Protein AF-A0A7J7JRQ4-F1 (afdb_monomer)

Mean predicted aligned error: 19.07 Å

InterPro domains:
  IPR001873 Epithelial sodium channel [PF00858] (67-139)
  IPR001873 Epithelial sodium channel [PTHR11690] (63-139)

Radius of gyration: 33.65 Å; Cα contacts (8 Å, |Δi|>4): 18; chains: 1; bounding box: 102×46×71 Å

Solvent-accessible surface area (backbone atoms only — not comparable to full-atom values): 9822 Å² total; per-residue (Å²): 142,81,88,80,86,79,89,78,86,87,87,76,92,76,86,74,84,78,80,79,81,81,88,79,84,88,78,90,73,90,82,78,93,72,82,79,73,72,89,67,83,78,90,80,82,94,75,90,64,71,65,65,53,48,53,54,48,50,54,51,52,51,57,50,46,42,64,69,46,86,56,84,62,46,49,63,51,74,80,47,58,76,70,58,28,52,54,52,50,52,51,52,51,51,49,51,53,51,52,52,51,52,50,50,52,51,52,53,56,58,73,62,69,77,80,85,85,84,90,79,91,78,89,65,99,71,77,86,83,74,90,83,85,83,80,78,85,76,128

Organism: Bugula neritina (NCBI:txid10212)

Foldseek 3Di:
DDDDDDDDDDDDDDDDPPDDDDDDDDDDDDDDDDDPPPPPPDDDDDDPPPPVVVVVVVVVVVVVCLCPDPPPLSVVLPPDDPVSNVVS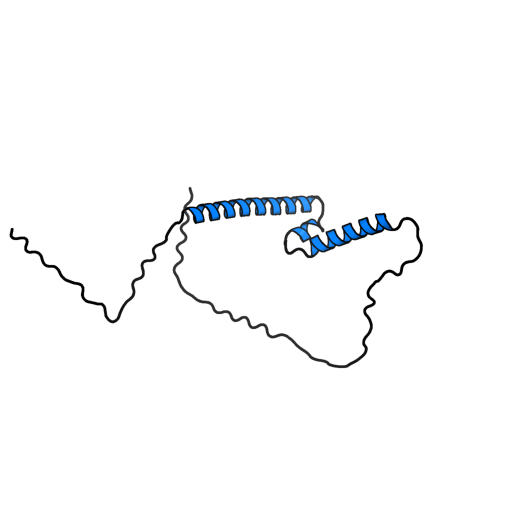VVVVVVVVVVVVVVVVVVVVVVVVVDDDDDDDDDDDPDDDDDDDDDDDPPD

Structure (mmCIF, N/CA/C/O backbone):
data_AF-A0A7J7JRQ4-F1
#
_entry.id   AF-A0A7J7JRQ4-F1
#
loop_
_atom_site.group_PDB
_atom_site.id
_atom_site.type_symbol
_atom_site.label_atom_id
_atom_site.label_alt_id
_atom_site.label_comp_id
_atom_site.label_asym_id
_atom_site.label_entity_id
_atom_site.label_seq_id
_atom_site.pdbx_PDB_ins_code
_atom_site.Cartn_x
_atom_site.Cartn_y
_atom_site.Cartn_z
_atom_site.occupancy
_atom_site.B_iso_or_equiv
_atom_site.auth_seq_id
_atom_site.auth_comp_id
_atom_site.auth_asym_id
_atom_site.auth_atom_id
_atom_site.pdbx_PDB_model_num
ATOM 1 N N . MET A 1 1 ? -15.918 -12.088 -5.549 1.00 43.91 1 MET A N 1
ATOM 2 C CA . MET A 1 1 ? -16.430 -12.548 -4.243 1.00 43.91 1 MET A CA 1
ATOM 3 C C . MET A 1 1 ? -15.728 -13.860 -3.909 1.00 43.91 1 MET A C 1
ATOM 5 O O . MET A 1 1 ? -16.201 -14.915 -4.302 1.00 43.91 1 MET A O 1
ATOM 9 N N . ILE A 1 2 ? -14.544 -13.793 -3.299 1.00 40.16 2 ILE A N 1
ATOM 10 C CA . ILE A 1 2 ? -13.841 -14.973 -2.779 1.00 40.16 2 ILE A CA 1
ATOM 11 C C . ILE A 1 2 ? -13.325 -14.569 -1.402 1.00 40.16 2 ILE A C 1
ATOM 13 O O . ILE A 1 2 ? -12.360 -13.822 -1.284 1.00 40.16 2 ILE A O 1
ATOM 17 N N . ASN A 1 3 ? -14.057 -14.995 -0.376 1.00 40.34 3 ASN A N 1
ATOM 18 C CA . ASN A 1 3 ? -13.631 -14.934 1.012 1.00 40.34 3 ASN A CA 1
ATOM 19 C C . ASN A 1 3 ? -12.649 -16.083 1.249 1.00 40.34 3 ASN A C 1
ATOM 21 O O . ASN A 1 3 ? -13.033 -17.244 1.120 1.00 40.34 3 ASN A O 1
ATOM 25 N N . LEU A 1 4 ? -11.416 -15.768 1.636 1.00 46.31 4 LEU A N 1
ATOM 26 C CA . LEU A 1 4 ? -10.541 -16.704 2.333 1.00 46.31 4 LEU A CA 1
ATOM 27 C C . LEU A 1 4 ? -10.160 -16.070 3.668 1.00 46.31 4 LEU A C 1
ATOM 29 O O . LEU A 1 4 ? -9.197 -15.321 3.783 1.00 46.31 4 LEU A O 1
ATOM 33 N N . VAL A 1 5 ? -10.975 -16.370 4.677 1.00 47.91 5 VAL A N 1
ATOM 34 C CA . VAL A 1 5 ? -10.620 -16.203 6.085 1.00 47.91 5 VAL A CA 1
ATOM 35 C C . VAL A 1 5 ? -9.625 -17.313 6.414 1.00 47.91 5 VAL A C 1
ATOM 37 O O . VAL A 1 5 ? -10.007 -18.473 6.553 1.00 47.91 5 VAL A O 1
ATOM 40 N N . ALA A 1 6 ? -8.343 -16.971 6.507 1.00 44.62 6 ALA A N 1
ATOM 41 C CA . ALA A 1 6 ? -7.352 -17.836 7.130 1.00 44.62 6 ALA A CA 1
ATOM 42 C C . ALA A 1 6 ? -7.408 -17.611 8.649 1.00 44.62 6 ALA A C 1
ATOM 44 O O . ALA A 1 6 ? -7.043 -16.548 9.146 1.00 44.62 6 ALA A O 1
ATOM 45 N N . GLN A 1 7 ? -7.898 -18.608 9.390 1.00 50.19 7 GLN A N 1
ATOM 46 C CA . GLN A 1 7 ? -7.704 -18.688 10.838 1.00 50.19 7 GLN A CA 1
ATOM 47 C C . GLN A 1 7 ? -6.216 -18.911 11.130 1.00 50.19 7 GLN A C 1
ATOM 49 O O . GLN A 1 7 ? -5.666 -19.931 10.724 1.00 50.19 7 GLN A O 1
ATOM 54 N N . GLN A 1 8 ? -5.594 -18.022 11.904 1.00 45.06 8 GLN A N 1
ATOM 55 C CA . GLN A 1 8 ? -4.314 -18.293 12.557 1.00 45.06 8 GLN A CA 1
ATOM 56 C C . GLN A 1 8 ? -4.457 -18.011 14.060 1.00 45.06 8 GLN A C 1
ATOM 58 O O . GLN A 1 8 ? -4.681 -16.875 14.472 1.00 45.06 8 GLN A O 1
ATOM 63 N N . SER A 1 9 ? -4.355 -19.067 14.872 1.00 45.97 9 SER A N 1
ATOM 64 C CA . SER A 1 9 ? -4.278 -18.995 16.338 1.00 45.97 9 SER A CA 1
ATOM 65 C C . SER A 1 9 ? -2.858 -18.641 16.821 1.00 45.97 9 SER A C 1
ATOM 67 O O . SER A 1 9 ? -1.898 -18.782 16.058 1.00 45.97 9 SER A O 1
ATOM 69 N N . PRO A 1 10 ? -2.713 -18.178 18.080 1.00 48.75 10 PRO A N 1
ATOM 70 C CA . PRO A 1 10 ? -1.571 -17.391 18.525 1.00 48.75 10 PRO A CA 1
ATOM 71 C C . PRO A 1 10 ? -0.441 -18.237 19.125 1.00 48.75 10 PRO A C 1
ATOM 73 O O . PRO A 1 10 ? -0.677 -19.271 19.743 1.00 48.75 10 PRO A O 1
ATOM 76 N N . GLY A 1 11 ? 0.778 -17.701 19.034 1.00 37.53 11 GLY A N 1
ATOM 77 C CA . GLY A 1 11 ? 1.880 -18.036 19.935 1.00 37.53 11 GLY A CA 1
ATOM 78 C C . GLY A 1 11 ? 2.967 -18.932 19.348 1.00 37.53 11 GLY A C 1
ATOM 79 O O . GLY A 1 11 ? 2.853 -20.149 19.373 1.00 37.53 11 GLY A O 1
ATOM 80 N N . LEU A 1 12 ? 4.081 -18.318 18.938 1.00 40.03 12 LEU A N 1
ATOM 81 C CA . LEU A 1 12 ? 5.385 -18.600 19.547 1.00 40.03 12 LEU A CA 1
ATOM 82 C C . LEU A 1 12 ? 6.365 -17.483 19.162 1.00 40.03 12 LEU A C 1
ATOM 84 O O . LEU A 1 12 ? 6.753 -17.353 18.001 1.00 40.03 12 LEU A O 1
ATOM 88 N N . ALA A 1 13 ? 6.752 -16.671 20.146 1.00 47.22 13 ALA A N 1
ATOM 89 C CA . ALA A 1 13 ? 7.878 -15.758 20.028 1.00 47.22 13 ALA A CA 1
ATOM 90 C C . ALA A 1 13 ? 9.129 -16.576 19.684 1.00 47.22 13 ALA A C 1
ATOM 92 O O . ALA A 1 13 ? 9.544 -17.438 20.459 1.00 47.22 13 ALA A O 1
ATOM 93 N N . ARG A 1 14 ? 9.712 -16.336 18.507 1.00 38.69 14 ARG A N 1
ATOM 94 C CA . ARG A 1 14 ? 11.017 -16.886 18.150 1.00 38.69 14 ARG A CA 1
ATOM 95 C C . ARG A 1 14 ? 12.028 -15.755 18.191 1.00 38.69 14 ARG A C 1
ATOM 97 O O . ARG A 1 14 ? 12.212 -15.023 17.225 1.00 38.69 14 ARG A O 1
ATOM 104 N N . ASN A 1 15 ? 12.661 -15.636 19.347 1.00 45.09 15 ASN A N 1
ATOM 105 C CA . ASN A 1 15 ? 13.870 -14.858 19.536 1.00 45.09 15 ASN A CA 1
ATOM 106 C C . ASN A 1 15 ? 14.971 -15.585 18.756 1.00 45.09 15 ASN A C 1
ATOM 108 O O . ASN A 1 15 ? 15.435 -16.642 19.177 1.00 45.09 15 ASN A O 1
ATOM 112 N N . THR A 1 16 ? 15.351 -15.068 17.594 1.00 41.53 16 THR A N 1
ATOM 113 C CA . THR A 1 16 ? 16.638 -15.402 16.985 1.00 41.53 16 THR A CA 1
ATOM 114 C C . THR A 1 16 ? 17.519 -14.177 17.110 1.00 41.53 16 THR A C 1
ATOM 116 O O . THR A 1 16 ? 17.556 -13.323 16.227 1.00 41.53 16 THR A O 1
ATOM 119 N N . GLU A 1 17 ? 18.217 -14.098 18.238 1.00 45.44 17 GLU A N 1
ATOM 120 C CA . GLU A 1 17 ? 19.506 -13.424 18.300 1.00 45.44 17 GLU A CA 1
ATOM 121 C C . GLU A 1 17 ? 20.426 -14.129 17.295 1.00 45.44 17 GLU A C 1
ATOM 123 O O . GLU A 1 17 ? 20.982 -15.189 17.569 1.00 45.44 17 GLU A O 1
ATOM 128 N N . SER A 1 18 ? 20.540 -13.578 16.087 1.00 37.25 18 SER A N 1
ATOM 129 C CA . SER A 1 18 ? 21.622 -13.936 15.175 1.00 37.25 18 SER A CA 1
ATOM 130 C C . SER A 1 18 ? 22.761 -12.967 15.429 1.00 37.25 18 SER A C 1
ATOM 132 O O . SER A 1 18 ? 22.888 -11.928 14.786 1.00 37.25 18 SER A O 1
ATOM 134 N N . SER A 1 19 ? 23.560 -13.326 16.428 1.00 38.81 19 SER A N 1
ATOM 135 C CA . SER A 1 19 ? 24.896 -12.797 16.647 1.00 38.81 19 SER A CA 1
ATOM 136 C C . SER A 1 19 ? 25.724 -12.980 15.371 1.00 38.81 19 SER A C 1
ATOM 138 O O . SER A 1 19 ? 25.992 -14.108 14.959 1.00 38.81 19 SER A O 1
ATOM 140 N N . CYS A 1 20 ? 26.128 -11.883 14.736 1.00 36.25 20 CYS A N 1
ATOM 141 C CA . CYS A 1 20 ? 27.246 -11.894 13.801 1.00 36.25 20 CYS A CA 1
ATOM 142 C C . CYS A 1 20 ? 28.400 -11.144 14.460 1.00 36.25 20 CYS A C 1
ATOM 144 O O . CYS A 1 20 ? 28.517 -9.925 14.356 1.00 36.25 20 CYS A O 1
ATOM 146 N N . ALA A 1 21 ? 29.235 -11.902 15.168 1.00 44.16 21 ALA A N 1
ATOM 147 C CA . ALA A 1 21 ? 30.598 -11.496 15.467 1.00 44.16 21 ALA A CA 1
ATOM 148 C C . ALA A 1 21 ? 31.408 -11.375 14.154 1.00 44.16 21 ALA A C 1
ATOM 150 O O . ALA A 1 21 ? 31.153 -12.129 13.209 1.00 44.16 21 ALA A O 1
ATOM 151 N N . PRO A 1 22 ? 32.380 -10.452 14.077 1.00 49.22 22 PRO A N 1
ATOM 152 C CA . PRO A 1 22 ? 33.257 -10.294 12.920 1.00 49.22 22 PRO A CA 1
ATOM 153 C C . PRO A 1 22 ? 34.391 -11.338 12.924 1.00 49.22 22 PRO A C 1
ATOM 155 O O . PRO A 1 22 ? 34.877 -11.694 13.999 1.00 49.22 22 PRO A O 1
ATOM 158 N N . PRO A 1 23 ? 34.904 -11.785 11.763 1.00 44.94 23 PRO A N 1
ATOM 159 C CA . PRO A 1 23 ? 36.227 -12.385 11.691 1.00 44.94 23 PRO A CA 1
ATOM 160 C C . PRO A 1 23 ? 37.286 -11.279 11.536 1.00 44.94 23 PRO A C 1
ATOM 162 O O . PRO A 1 23 ? 37.375 -10.636 10.492 1.00 44.94 23 PRO A O 1
ATOM 165 N N . PHE A 1 24 ? 38.085 -11.068 12.582 1.00 41.12 24 PHE A N 1
ATOM 166 C CA . PHE A 1 24 ? 39.396 -10.401 12.519 1.00 41.12 24 PHE A CA 1
ATOM 167 C C . PHE A 1 24 ? 40.444 -11.401 11.959 1.00 41.12 24 PHE A C 1
ATOM 169 O O . PHE A 1 24 ? 40.263 -12.612 12.112 1.00 41.12 24 PHE A O 1
ATOM 176 N N . PRO A 1 25 ? 41.542 -10.938 11.333 1.00 42.19 25 PRO A N 1
ATOM 177 C CA . PRO A 1 25 ? 42.718 -10.694 12.157 1.00 42.19 25 PRO A CA 1
ATOM 178 C C . PRO A 1 25 ? 43.395 -9.353 11.886 1.00 42.19 25 PRO A C 1
ATOM 180 O O . PRO A 1 25 ? 43.466 -8.843 10.771 1.00 42.19 25 PRO A O 1
ATOM 183 N N . GLU A 1 26 ? 43.908 -8.827 12.987 1.00 39.47 26 GLU A N 1
ATOM 184 C CA . GLU A 1 26 ? 44.741 -7.653 13.109 1.00 39.47 26 GLU A CA 1
ATOM 185 C C . GLU A 1 26 ? 46.150 -8.076 12.706 1.00 39.47 26 GLU A C 1
ATOM 187 O O . GLU A 1 26 ? 46.733 -8.984 13.300 1.00 39.47 26 GLU A O 1
ATOM 192 N N . SER A 1 27 ? 46.690 -7.443 11.675 1.00 32.06 27 SER A N 1
ATOM 193 C CA . SER A 1 27 ? 48.132 -7.358 11.492 1.00 32.06 27 SER A CA 1
ATOM 194 C C . SER A 1 27 ? 48.452 -5.895 11.234 1.00 32.06 27 SER A C 1
ATOM 196 O O . SER A 1 27 ? 48.354 -5.411 10.105 1.00 32.06 27 SER A O 1
ATOM 198 N N . GLU A 1 28 ? 48.767 -5.182 12.310 1.00 44.47 28 GLU A N 1
ATOM 199 C CA . GLU A 1 28 ? 49.437 -3.895 12.232 1.00 44.47 28 GLU A CA 1
ATOM 200 C C . GLU A 1 28 ? 50.853 -4.106 11.687 1.00 44.47 28 GLU A C 1
ATOM 202 O O . GLU A 1 28 ? 51.656 -4.848 12.251 1.00 44.47 28 GLU A O 1
ATOM 207 N N . SER A 1 29 ? 51.176 -3.411 10.602 1.00 34.00 29 SER A N 1
ATOM 208 C CA . SER A 1 29 ? 52.525 -2.900 10.384 1.00 34.00 29 SER A CA 1
ATOM 209 C C . SER A 1 29 ? 52.422 -1.653 9.516 1.00 34.00 29 SER A C 1
ATOM 211 O O . SER A 1 29 ? 51.949 -1.708 8.380 1.00 34.00 29 SER A O 1
ATOM 213 N N . GLU A 1 30 ? 52.822 -0.533 10.106 1.00 39.22 30 GLU A N 1
ATOM 214 C CA . GLU A 1 30 ? 52.985 0.789 9.511 1.00 39.22 30 GLU A CA 1
ATOM 215 C C . GLU A 1 30 ? 53.604 0.727 8.104 1.00 39.22 30 GLU A C 1
ATOM 217 O O . GLU A 1 30 ? 54.570 -0.002 7.910 1.00 39.22 30 GLU A O 1
ATOM 222 N N . HIS A 1 31 ? 53.120 1.532 7.148 1.00 29.34 31 HIS A N 1
ATOM 223 C CA . HIS A 1 31 ? 53.923 2.616 6.561 1.00 29.34 31 HIS A CA 1
ATOM 224 C C . HIS A 1 31 ? 53.172 3.398 5.467 1.00 29.34 31 HIS A C 1
ATOM 226 O O . HIS A 1 31 ? 52.508 2.843 4.595 1.00 29.34 31 HIS A O 1
ATOM 232 N N . SER A 1 32 ? 53.423 4.706 5.473 1.00 35.06 32 SER A N 1
ATOM 233 C CA . SER A 1 32 ? 53.235 5.686 4.396 1.00 35.06 32 SER A CA 1
ATOM 234 C C . SER A 1 32 ? 51.807 6.038 3.965 1.00 35.06 32 SER A C 1
ATOM 236 O O . SER A 1 32 ? 51.172 5.413 3.122 1.00 35.06 32 SER A O 1
ATOM 238 N N . VAL A 1 33 ? 51.380 7.185 4.492 1.00 51.19 33 VAL A N 1
ATOM 239 C CA . VAL A 1 33 ? 50.636 8.215 3.763 1.00 51.19 33 VAL A CA 1
ATOM 240 C C . VAL A 1 33 ? 51.053 8.215 2.288 1.00 51.19 33 VAL A C 1
ATOM 242 O O . VAL A 1 33 ? 52.194 8.548 1.974 1.00 51.19 33 VAL A O 1
ATOM 245 N N . ASN A 1 34 ? 50.135 7.885 1.381 1.00 39.38 34 ASN A N 1
ATOM 246 C CA . ASN A 1 34 ? 50.261 8.323 0.000 1.00 39.38 34 ASN A CA 1
ATOM 247 C C . ASN A 1 34 ? 48.911 8.834 -0.498 1.00 39.38 34 ASN A C 1
ATOM 249 O O . ASN A 1 34 ? 47.978 8.077 -0.765 1.00 39.38 34 ASN A O 1
ATOM 253 N N . SER A 1 35 ? 48.830 10.161 -0.491 1.00 45.38 35 SER A N 1
ATOM 254 C CA . SER A 1 35 ? 48.004 11.029 -1.314 1.00 45.38 35 SER A CA 1
ATOM 255 C C . SER A 1 35 ? 47.181 10.289 -2.367 1.00 45.38 35 SER A C 1
ATOM 257 O O . SER A 1 35 ? 47.668 9.954 -3.442 1.00 45.38 35 SER A O 1
ATOM 259 N N . ARG A 1 36 ? 45.887 10.094 -2.094 1.00 48.66 36 ARG A N 1
ATOM 260 C CA . ARG A 1 36 ? 44.932 10.007 -3.197 1.00 48.66 36 ARG A CA 1
ATOM 261 C C . ARG A 1 36 ? 44.862 11.404 -3.783 1.00 48.66 36 ARG A C 1
ATOM 263 O O . ARG A 1 36 ? 44.191 12.272 -3.231 1.00 48.66 36 ARG A O 1
ATOM 270 N N . GLU A 1 37 ? 45.629 11.607 -4.846 1.00 43.41 37 GLU A N 1
ATOM 271 C CA . GLU A 1 37 ? 45.416 12.671 -5.812 1.00 43.41 37 GLU A CA 1
ATOM 272 C C . GLU A 1 37 ? 43.914 12.773 -6.070 1.00 43.41 37 GLU A C 1
ATOM 274 O O . GLU A 1 37 ? 43.287 11.897 -6.668 1.00 43.41 37 GLU A O 1
ATOM 279 N N . ALA A 1 38 ? 43.317 13.840 -5.545 1.00 38.75 38 ALA A N 1
ATOM 280 C CA . ALA A 1 38 ? 42.081 14.338 -6.091 1.00 38.75 38 ALA A CA 1
ATOM 281 C C . ALA A 1 38 ? 42.366 14.564 -7.576 1.00 38.75 38 ALA A C 1
ATOM 283 O O . ALA A 1 38 ? 43.264 15.336 -7.917 1.00 38.75 38 ALA A O 1
ATOM 284 N N . ILE A 1 39 ? 41.648 13.853 -8.445 1.00 42.91 39 ILE A N 1
ATOM 285 C CA . ILE A 1 39 ? 41.661 14.099 -9.885 1.00 42.91 39 ILE A CA 1
ATOM 286 C C . ILE A 1 39 ? 41.003 15.469 -10.083 1.00 42.91 39 ILE A C 1
ATOM 288 O O . ILE A 1 39 ? 39.820 15.590 -10.383 1.00 42.91 39 ILE A O 1
ATOM 292 N N . HIS A 1 40 ? 41.768 16.522 -9.820 1.00 41.12 40 HIS A N 1
ATOM 293 C CA . HIS A 1 40 ? 41.537 17.843 -10.356 1.00 41.12 40 HIS A CA 1
ATOM 294 C C . HIS A 1 40 ? 42.195 17.841 -11.734 1.00 41.12 40 HIS A C 1
ATOM 296 O O . HIS A 1 40 ? 43.426 17.792 -11.806 1.00 41.12 40 HIS A O 1
ATOM 302 N N . PRO A 1 41 ? 41.430 17.872 -12.837 1.00 47.81 41 PRO A N 1
ATOM 303 C CA . PRO A 1 41 ? 42.033 18.141 -14.127 1.00 47.81 41 PRO A CA 1
ATOM 304 C C . PRO A 1 41 ? 42.574 19.576 -14.091 1.00 47.81 41 PRO A C 1
ATOM 306 O O . PRO A 1 41 ? 41.829 20.539 -13.901 1.00 47.81 41 PRO A O 1
ATOM 309 N N . SER A 1 42 ? 43.897 19.694 -14.195 1.00 37.22 42 SER A N 1
ATOM 310 C CA . SER A 1 42 ? 44.594 20.971 -14.353 1.00 37.22 42 SER A CA 1
ATOM 311 C C . SER A 1 42 ? 44.139 21.641 -15.659 1.00 37.22 42 SER A C 1
ATOM 313 O O . SER A 1 42 ? 43.973 20.938 -16.659 1.00 37.22 42 SER A O 1
ATOM 315 N N . PRO A 1 43 ? 43.915 22.969 -15.691 1.00 63.53 43 PRO A N 1
ATOM 316 C CA . PRO A 1 43 ? 43.359 23.633 -16.856 1.00 63.53 43 PRO A CA 1
ATOM 317 C C . PRO A 1 43 ? 44.480 23.989 -17.830 1.00 63.53 43 PRO A C 1
ATOM 319 O O . PRO A 1 43 ? 45.305 24.860 -17.547 1.00 63.53 43 PRO A O 1
ATOM 322 N N . ASN A 1 44 ? 44.492 23.387 -19.015 1.00 53.03 44 ASN A N 1
ATOM 323 C CA . ASN A 1 44 ? 45.217 23.976 -20.128 1.00 53.03 44 ASN A CA 1
ATOM 324 C C . ASN A 1 44 ? 44.524 23.801 -21.482 1.00 53.03 44 ASN A C 1
ATOM 326 O O . ASN A 1 44 ? 44.249 22.706 -21.953 1.00 53.03 44 ASN A O 1
ATOM 330 N N . MET A 1 45 ? 44.417 24.967 -22.120 1.00 43.84 45 MET A N 1
ATOM 331 C CA . MET A 1 45 ? 44.228 25.234 -23.541 1.00 43.84 45 MET A CA 1
ATOM 332 C C . MET A 1 45 ? 42.778 25.314 -24.036 1.00 43.84 45 MET A C 1
ATOM 334 O O . MET A 1 45 ? 42.063 24.336 -24.210 1.00 43.84 45 MET A O 1
ATOM 338 N N . ALA A 1 46 ? 42.376 26.568 -24.244 1.00 56.06 46 ALA A N 1
ATOM 339 C CA . ALA A 1 46 ? 41.078 27.012 -24.707 1.00 56.06 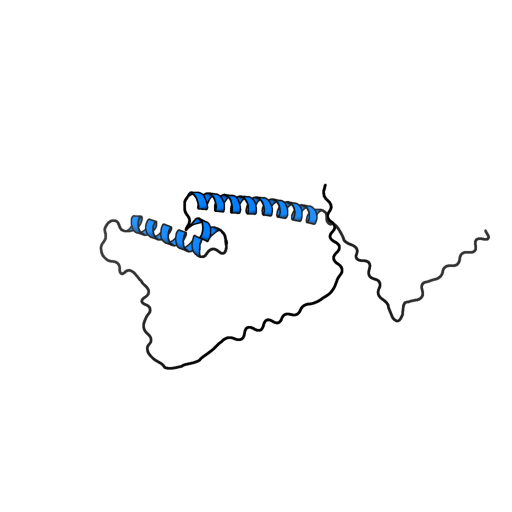46 ALA A CA 1
ATOM 340 C C . ALA A 1 46 ? 40.798 26.571 -26.151 1.00 56.06 46 ALA A C 1
ATOM 342 O O . ALA A 1 46 ? 41.561 26.894 -27.062 1.00 56.06 46 ALA A O 1
ATOM 343 N N . GLY A 1 47 ? 39.663 25.901 -26.341 1.00 49.16 47 GLY A N 1
ATOM 344 C CA . GLY A 1 47 ? 39.057 25.632 -27.643 1.00 49.16 47 GLY A CA 1
ATOM 345 C C . GLY A 1 47 ? 38.059 24.474 -27.573 1.00 49.16 47 GLY A C 1
ATOM 346 O O . GLY A 1 47 ? 38.481 23.328 -27.627 1.00 49.16 47 GLY A O 1
ATOM 347 N N . ASN A 1 48 ? 36.758 24.784 -27.475 1.00 52.78 48 ASN A N 1
ATOM 348 C CA . ASN A 1 48 ? 35.611 23.857 -27.583 1.00 52.78 48 ASN A CA 1
ATOM 349 C C . ASN A 1 48 ? 35.553 22.683 -26.576 1.00 52.78 48 ASN A C 1
ATOM 351 O O . ASN A 1 48 ? 35.349 21.546 -26.984 1.00 52.78 48 ASN A O 1
ATOM 355 N N . VAL A 1 49 ? 35.718 22.922 -25.269 1.00 55.88 49 VAL A N 1
ATOM 356 C CA . VAL A 1 49 ? 35.776 21.836 -24.251 1.00 55.88 49 VAL A CA 1
ATOM 357 C C . VAL A 1 49 ? 34.559 21.825 -23.307 1.00 55.88 49 VAL A C 1
ATOM 359 O O . VAL A 1 49 ? 34.439 20.976 -22.433 1.00 55.88 49 VAL A O 1
ATOM 362 N N . ASP A 1 50 ? 33.620 22.749 -23.457 1.00 59.56 50 ASP A N 1
ATOM 363 C CA . ASP A 1 50 ? 32.549 23.023 -22.494 1.00 59.56 50 ASP A CA 1
ATOM 364 C C . ASP A 1 50 ? 31.214 22.313 -22.786 1.00 59.56 50 ASP A C 1
ATOM 366 O O . ASP A 1 50 ? 30.496 21.972 -21.843 1.00 59.56 50 ASP A O 1
ATOM 370 N N . GLU A 1 51 ? 30.895 22.003 -24.044 1.00 61.41 51 GLU A N 1
ATOM 371 C CA . GLU A 1 51 ? 29.680 21.238 -24.384 1.00 61.41 51 GLU A CA 1
ATOM 372 C C . GLU A 1 51 ? 29.906 19.718 -24.371 1.00 61.41 51 GLU A C 1
ATOM 374 O O . GLU A 1 51 ? 29.100 18.984 -23.797 1.00 61.41 51 GLU A O 1
ATOM 379 N N . GLU A 1 52 ? 31.027 19.235 -24.914 1.00 63.62 52 GLU A N 1
ATOM 380 C CA . GLU A 1 52 ? 31.329 17.795 -24.982 1.00 63.62 52 GLU A CA 1
ATOM 381 C C . GLU A 1 52 ? 31.592 17.197 -23.582 1.00 63.62 52 GLU A C 1
ATOM 383 O O . GLU A 1 52 ? 31.075 16.135 -23.239 1.00 63.62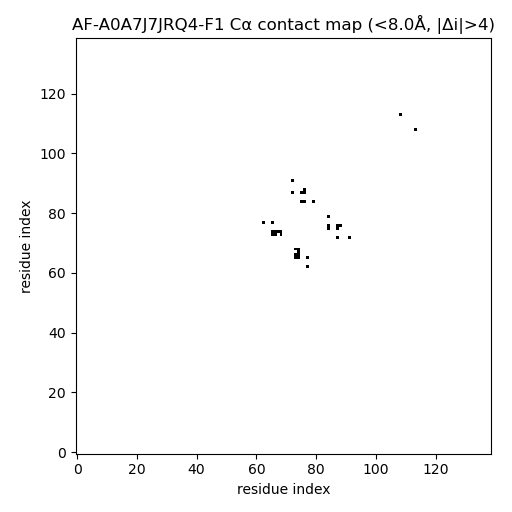 52 GLU A O 1
ATOM 388 N N . SER A 1 53 ? 32.264 17.959 -22.710 1.00 74.00 53 SER A N 1
ATOM 389 C CA . SER A 1 53 ? 32.524 17.622 -21.297 1.00 74.00 53 SER A CA 1
ATOM 390 C C . SER A 1 53 ? 31.257 17.521 -20.440 1.00 74.00 53 SER A C 1
ATOM 392 O O . SER A 1 53 ? 31.177 16.707 -19.515 1.00 74.00 53 SER A O 1
ATOM 394 N N . ASN A 1 54 ? 30.243 18.343 -20.727 1.00 80.81 54 ASN A N 1
ATOM 395 C CA . ASN A 1 54 ? 28.986 18.305 -19.984 1.00 80.81 54 ASN A CA 1
ATOM 396 C C . ASN A 1 54 ? 28.119 17.114 -20.398 1.00 80.81 54 ASN A C 1
ATOM 398 O O . ASN A 1 54 ? 27.518 16.491 -19.527 1.00 80.81 54 ASN A O 1
ATOM 402 N N . ALA A 1 55 ? 28.089 16.761 -21.685 1.00 83.12 55 ALA A N 1
ATOM 403 C CA . ALA A 1 55 ? 27.372 15.580 -22.161 1.00 83.12 55 ALA A CA 1
ATOM 404 C C . ALA A 1 55 ? 27.961 14.283 -21.576 1.00 83.12 55 ALA A C 1
ATOM 406 O O . ALA A 1 55 ? 27.216 13.463 -21.041 1.00 83.12 55 ALA A O 1
ATOM 407 N N . GLU A 1 56 ? 29.292 14.149 -21.577 1.00 86.62 56 GLU A N 1
ATOM 408 C CA . GLU A 1 56 ? 29.985 13.004 -20.970 1.00 86.62 56 GLU A CA 1
ATOM 409 C C . GLU A 1 56 ? 29.710 12.912 -19.460 1.00 86.62 56 GLU A C 1
ATOM 411 O O . GLU A 1 56 ? 29.391 11.845 -18.932 1.00 86.62 56 GLU A O 1
ATOM 416 N N . LYS A 1 57 ? 29.756 14.043 -18.743 1.00 84.31 57 LYS A N 1
ATOM 417 C CA . LYS A 1 57 ? 29.405 14.084 -17.317 1.00 84.31 57 LYS A CA 1
ATOM 418 C C . LYS A 1 57 ? 27.962 13.678 -17.052 1.00 84.31 57 LYS A C 1
ATOM 420 O O . LYS A 1 57 ? 27.724 12.950 -16.091 1.00 84.31 57 LYS A O 1
ATOM 425 N N . ILE A 1 58 ? 27.009 14.159 -17.851 1.00 87.38 58 ILE A N 1
ATOM 426 C CA . ILE A 1 58 ? 25.590 13.817 -17.697 1.00 87.38 58 ILE A CA 1
ATOM 427 C C . ILE A 1 58 ? 25.406 12.306 -17.860 1.00 87.38 58 ILE A C 1
ATOM 429 O O . ILE A 1 58 ? 24.815 11.677 -16.985 1.00 87.38 58 ILE A O 1
ATOM 433 N N . GLU A 1 59 ? 25.998 11.707 -18.894 1.00 86.50 59 GLU A N 1
ATOM 434 C CA . GLU A 1 59 ? 25.917 10.261 -19.126 1.00 86.50 59 GLU A CA 1
ATOM 435 C C . GLU A 1 59 ? 26.552 9.454 -17.976 1.00 86.50 59 GLU A C 1
ATOM 437 O O . GLU A 1 59 ? 25.980 8.465 -17.505 1.00 86.50 59 GLU A O 1
ATOM 442 N N . LEU A 1 60 ? 27.689 9.916 -17.440 1.00 87.12 60 LEU A N 1
ATOM 443 C CA . LEU A 1 60 ? 28.337 9.311 -16.272 1.00 87.12 60 LEU A CA 1
ATOM 444 C C . LEU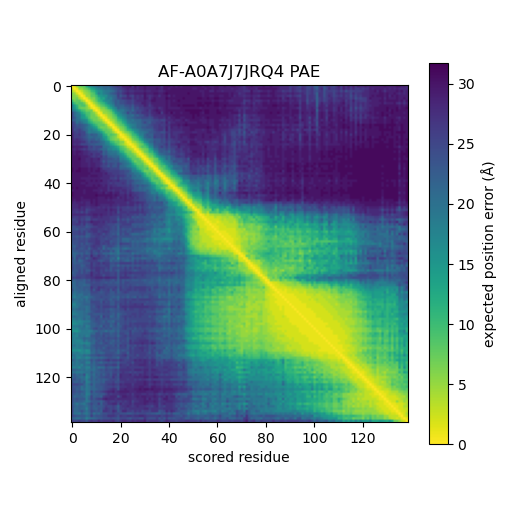 A 1 60 ? 27.467 9.390 -15.009 1.00 87.12 60 LEU A C 1
ATOM 446 O O . LEU A 1 60 ? 27.346 8.399 -14.282 1.00 87.12 60 LEU A O 1
ATOM 450 N N . TYR A 1 61 ? 26.846 10.542 -14.735 1.00 85.62 61 TYR A N 1
ATOM 451 C CA . TYR A 1 61 ? 25.961 10.710 -13.581 1.00 85.62 61 TYR A CA 1
ATOM 452 C C . TYR A 1 61 ? 24.690 9.866 -13.703 1.00 85.62 61 TYR A C 1
ATOM 454 O O . TYR A 1 61 ? 24.277 9.252 -12.718 1.00 85.62 61 TYR A O 1
ATOM 462 N N . GLU A 1 62 ? 24.096 9.778 -14.892 1.00 82.50 62 GLU A N 1
ATOM 463 C CA . GLU A 1 62 ? 22.924 8.938 -15.148 1.00 82.50 62 GLU A CA 1
ATOM 464 C C . GLU A 1 62 ? 23.241 7.453 -14.937 1.00 82.50 62 GLU A C 1
ATOM 466 O O . GLU A 1 62 ? 22.538 6.758 -14.196 1.00 82.50 62 GLU A O 1
ATOM 471 N N . ALA A 1 63 ? 24.345 6.969 -15.514 1.00 79.81 63 ALA A N 1
ATOM 472 C CA . ALA A 1 63 ? 24.785 5.589 -15.349 1.00 79.81 63 ALA A CA 1
ATOM 473 C C . ALA A 1 63 ? 25.122 5.257 -13.886 1.00 79.81 63 ALA A C 1
ATOM 475 O O . ALA A 1 63 ? 24.789 4.167 -13.408 1.00 79.81 63 ALA A O 1
ATOM 476 N N . TYR A 1 64 ? 25.745 6.191 -13.161 1.00 82.62 64 TYR A N 1
ATOM 477 C CA . TYR A 1 64 ? 26.028 6.056 -11.733 1.00 82.62 64 TYR A CA 1
ATOM 478 C C . TYR A 1 64 ? 24.738 5.992 -10.907 1.00 82.62 64 TYR A C 1
ATOM 480 O O . TYR A 1 64 ? 24.605 5.145 -10.021 1.00 82.62 64 TYR A O 1
ATOM 488 N N . TRP A 1 65 ? 23.758 6.844 -11.200 1.00 80.56 65 TRP A N 1
ATOM 489 C CA . TRP A 1 65 ? 22.511 6.905 -10.441 1.00 80.56 65 TRP A CA 1
ATOM 490 C C . TRP A 1 65 ? 21.651 5.652 -10.633 1.00 80.56 65 TRP A C 1
ATOM 492 O O . TRP A 1 65 ? 21.141 5.091 -9.664 1.00 80.56 65 TRP A O 1
ATOM 502 N N . ILE A 1 66 ? 21.555 5.144 -11.865 1.00 79.75 66 ILE A N 1
ATOM 503 C CA . ILE A 1 66 ? 20.805 3.917 -12.179 1.00 79.75 66 ILE A CA 1
ATOM 504 C C . ILE A 1 66 ? 21.410 2.684 -11.484 1.00 79.75 66 ILE A C 1
ATOM 506 O O . ILE A 1 66 ? 20.682 1.752 -11.136 1.00 79.75 66 ILE A O 1
ATOM 510 N N . GLN A 1 67 ? 22.726 2.676 -11.257 1.00 76.38 67 GLN A N 1
ATOM 511 C CA . GLN A 1 67 ? 23.418 1.578 -10.577 1.00 76.38 67 GLN A CA 1
ATOM 512 C C . GLN A 1 67 ? 23.333 1.657 -9.049 1.00 76.38 67 GLN A C 1
ATOM 514 O O . GLN A 1 67 ? 23.286 0.613 -8.403 1.00 76.38 67 GLN A O 1
ATOM 519 N N . ASN A 1 68 ? 23.286 2.865 -8.478 1.00 78.50 68 ASN A N 1
ATOM 520 C CA . ASN A 1 68 ? 23.322 3.083 -7.026 1.00 78.50 68 ASN A CA 1
ATOM 521 C C . ASN A 1 68 ? 21.956 3.403 -6.401 1.00 78.50 68 ASN A C 1
ATOM 523 O O . ASN A 1 68 ? 21.858 3.569 -5.185 1.00 78.50 68 ASN A O 1
ATOM 527 N N . THR A 1 69 ? 20.895 3.505 -7.202 1.00 81.31 69 THR A N 1
ATOM 528 C CA . THR A 1 69 ? 19.545 3.720 -6.676 1.00 81.31 69 THR A CA 1
ATOM 529 C C . THR A 1 69 ? 19.0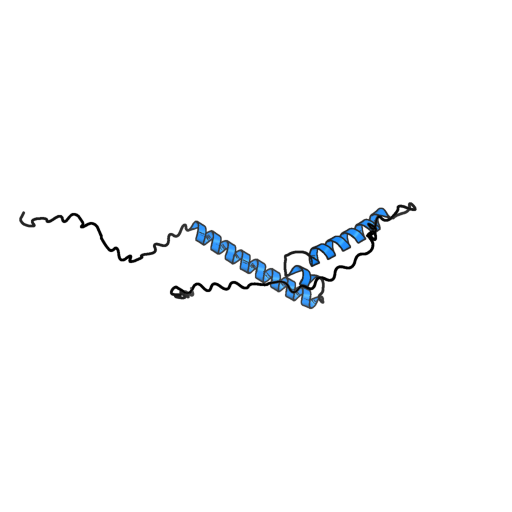40 2.494 -5.913 1.00 81.31 69 THR A C 1
ATOM 531 O O . THR A 1 69 ? 19.252 1.346 -6.306 1.00 81.31 69 THR A O 1
ATOM 534 N N . THR A 1 70 ? 18.316 2.736 -4.821 1.00 76.25 70 THR A N 1
ATOM 535 C CA . THR A 1 70 ? 17.668 1.696 -4.005 1.00 76.25 70 THR A CA 1
ATOM 536 C C . THR A 1 70 ? 16.488 1.036 -4.720 1.00 76.25 70 THR A C 1
ATOM 538 O O . THR A 1 70 ? 15.971 0.017 -4.261 1.00 76.25 70 THR A O 1
ATOM 541 N N . ALA A 1 71 ? 16.067 1.574 -5.869 1.00 74.25 71 ALA A N 1
ATOM 542 C CA . ALA A 1 71 ? 15.099 0.933 -6.742 1.00 74.25 71 ALA A CA 1
ATOM 543 C C . ALA A 1 71 ? 15.715 -0.331 -7.371 1.00 74.25 71 ALA A C 1
ATOM 545 O O . ALA A 1 71 ? 16.315 -0.289 -8.445 1.00 74.25 71 ALA A O 1
ATOM 546 N N . HIS A 1 72 ? 15.519 -1.477 -6.710 1.00 68.88 72 HIS A N 1
ATOM 547 C CA . HIS A 1 72 ? 16.060 -2.799 -7.067 1.00 68.88 72 HIS A CA 1
ATOM 548 C C . HIS A 1 72 ? 15.811 -3.258 -8.525 1.00 68.88 72 HIS A C 1
ATOM 550 O O . HIS A 1 72 ? 16.429 -4.220 -8.981 1.00 68.88 72 HIS A O 1
ATOM 556 N N . GLY A 1 73 ? 14.924 -2.591 -9.271 1.00 66.62 73 GLY A N 1
ATOM 557 C CA . GLY A 1 73 ? 14.654 -2.858 -10.686 1.00 66.62 73 GLY A CA 1
ATOM 558 C C . GLY A 1 73 ? 15.473 -2.039 -11.690 1.00 66.62 73 GLY A C 1
ATOM 559 O O . GLY A 1 73 ? 15.647 -2.485 -12.821 1.00 66.62 73 GLY A O 1
ATOM 560 N N . CYS A 1 74 ? 16.001 -0.871 -11.310 1.00 65.69 74 CYS A N 1
ATOM 561 C CA . CYS A 1 74 ? 16.641 0.056 -12.255 1.00 65.69 74 CYS A CA 1
ATOM 562 C C . CYS A 1 74 ? 17.986 -0.474 -12.777 1.00 65.69 74 CYS A C 1
ATOM 564 O O . CYS A 1 74 ? 18.257 -0.409 -13.975 1.00 65.69 74 CYS A O 1
ATOM 566 N N . SER A 1 75 ? 18.775 -1.119 -11.914 1.00 65.88 75 SER A N 1
ATOM 567 C CA . SER A 1 75 ? 20.035 -1.777 -12.297 1.00 65.88 75 SER A CA 1
ATOM 568 C C . SER A 1 75 ? 19.831 -2.871 -13.365 1.00 65.88 75 SER A C 1
ATOM 570 O O . SER A 1 75 ? 20.654 -3.050 -14.266 1.00 65.88 75 SER A O 1
ATOM 572 N N . ARG A 1 76 ? 18.675 -3.553 -13.342 1.00 66.62 76 ARG A N 1
ATOM 573 C CA . ARG A 1 76 ? 18.302 -4.597 -14.315 1.00 66.62 76 ARG A CA 1
ATOM 574 C C . ARG A 1 76 ? 17.794 -4.042 -15.649 1.00 66.62 76 ARG A C 1
ATOM 576 O O . ARG A 1 76 ? 17.722 -4.792 -16.612 1.00 66.62 76 ARG A O 1
ATOM 583 N N . LEU A 1 77 ? 17.467 -2.752 -15.738 1.00 65.88 77 LEU A N 1
ATOM 584 C CA . LEU A 1 77 ? 17.117 -2.096 -17.005 1.00 65.88 77 LEU A CA 1
ATOM 585 C C . LEU A 1 77 ? 18.358 -1.654 -17.789 1.00 65.88 77 LEU A C 1
ATOM 587 O O . LEU A 1 77 ? 18.350 -1.700 -19.021 1.00 65.88 77 LEU A O 1
ATOM 591 N N . ALA A 1 78 ? 19.426 -1.255 -17.094 1.00 66.56 78 ALA A N 1
ATOM 592 C CA . ALA A 1 78 ? 20.630 -0.722 -17.729 1.00 66.56 78 ALA A CA 1
ATOM 593 C C . ALA A 1 78 ? 21.379 -1.779 -18.561 1.00 66.56 78 ALA A C 1
ATOM 595 O O . ALA A 1 78 ? 21.781 -1.520 -19.697 1.00 66.56 78 ALA A O 1
ATOM 596 N N . ASN A 1 79 ? 21.518 -3.000 -18.039 1.00 65.62 79 ASN A N 1
ATOM 597 C CA . ASN A 1 79 ? 22.558 -3.930 -18.491 1.00 65.62 79 ASN A CA 1
ATOM 598 C C . ASN A 1 79 ? 22.044 -5.145 -19.287 1.00 65.62 79 ASN A C 1
ATOM 600 O O . ASN A 1 79 ? 22.576 -6.247 -19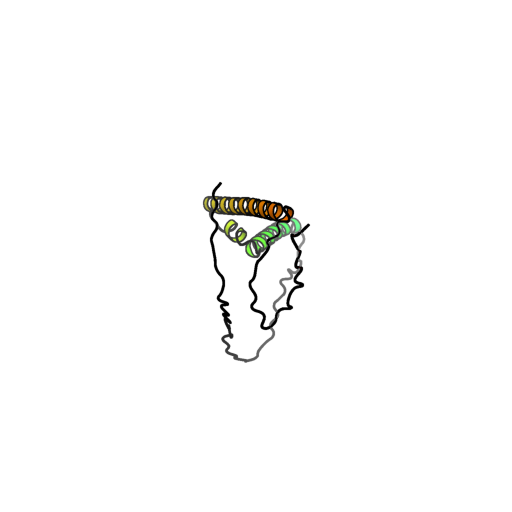.184 1.00 65.62 79 ASN A O 1
ATOM 604 N N . THR A 1 80 ? 20.940 -5.000 -20.027 1.00 71.06 80 THR A N 1
ATOM 605 C CA . THR A 1 80 ? 20.237 -6.161 -20.609 1.00 71.06 80 THR A C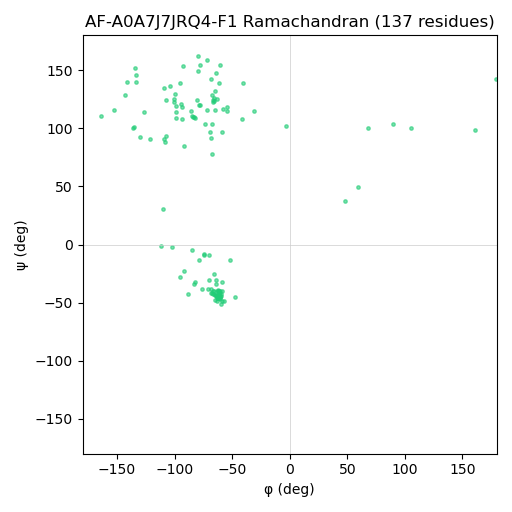A 1
ATOM 606 C C . THR A 1 80 ? 19.855 -5.953 -22.078 1.00 71.06 80 THR A C 1
ATOM 608 O O . THR A 1 80 ? 19.670 -4.819 -22.515 1.00 71.06 80 THR A O 1
ATOM 611 N N . ALA A 1 81 ? 19.752 -7.029 -22.870 1.00 78.06 81 ALA A N 1
ATOM 612 C CA . ALA A 1 81 ? 19.389 -6.959 -24.289 1.00 78.06 81 ALA A CA 1
ATOM 613 C C . ALA A 1 81 ? 17.990 -6.346 -24.498 1.00 78.06 81 ALA A C 1
ATOM 615 O O . ALA A 1 81 ? 17.126 -6.447 -23.626 1.00 78.06 81 ALA A O 1
ATOM 616 N N . LYS A 1 82 ? 17.733 -5.753 -25.678 1.00 74.75 82 LYS A N 1
ATOM 617 C CA . LYS A 1 82 ? 16.494 -4.996 -25.978 1.00 74.75 82 LYS A CA 1
ATOM 618 C C . LYS A 1 82 ? 15.212 -5.737 -25.568 1.00 74.75 82 LYS A C 1
ATOM 620 O O . LYS A 1 82 ? 14.357 -5.145 -24.923 1.00 74.75 82 LYS A O 1
ATOM 625 N N . PHE A 1 83 ? 15.101 -7.032 -25.871 1.00 77.62 83 PHE A N 1
ATOM 626 C CA . PHE A 1 83 ? 13.928 -7.844 -25.515 1.00 77.62 83 PHE A CA 1
ATOM 627 C C . PHE A 1 83 ? 13.773 -8.058 -24.002 1.00 77.62 83 PHE A C 1
ATOM 629 O O . PHE A 1 83 ? 12.684 -7.947 -23.450 1.00 77.62 83 PHE A O 1
ATOM 636 N N . GLN A 1 84 ? 14.874 -8.317 -23.304 1.00 79.06 84 GLN A N 1
ATOM 637 C CA . GLN A 1 84 ? 14.861 -8.526 -21.859 1.00 79.06 84 GLN A CA 1
ATOM 638 C C . GLN A 1 84 ? 14.564 -7.220 -21.101 1.00 79.06 84 GLN A C 1
ATOM 640 O O . GLN A 1 84 ? 13.906 -7.262 -20.065 1.00 79.06 84 GLN A O 1
ATOM 645 N N . ARG A 1 85 ? 14.955 -6.055 -21.645 1.00 81.75 85 ARG A N 1
ATOM 646 C CA . ARG A 1 85 ? 14.536 -4.743 -21.117 1.00 81.75 85 ARG A CA 1
ATOM 647 C C . ARG A 1 85 ? 13.016 -4.589 -21.134 1.00 81.75 85 ARG A C 1
ATOM 649 O O . ARG A 1 85 ? 12.455 -4.169 -20.130 1.00 81.75 85 ARG A O 1
ATOM 656 N N . PHE A 1 86 ? 12.343 -4.985 -22.221 1.00 84.31 86 PHE A N 1
ATOM 657 C CA . PHE A 1 86 ? 10.874 -4.957 -22.281 1.00 84.31 86 PHE A CA 1
ATOM 658 C C . PHE A 1 86 ? 10.235 -5.828 -21.199 1.00 84.31 86 PHE A C 1
ATOM 660 O O . PHE A 1 86 ? 9.298 -5.384 -20.544 1.00 84.31 86 PHE A O 1
ATOM 667 N N . VAL A 1 87 ? 10.762 -7.032 -20.961 1.00 87.88 87 VAL A N 1
ATOM 668 C CA . VAL A 1 87 ? 10.255 -7.918 -19.899 1.00 87.88 87 VAL A CA 1
ATOM 669 C C . VAL A 1 87 ? 10.399 -7.269 -18.521 1.00 87.88 87 VAL A C 1
ATOM 671 O O . VAL A 1 87 ? 9.445 -7.274 -17.746 1.00 87.88 87 VAL A O 1
ATOM 674 N N . TRP A 1 88 ? 11.549 -6.658 -18.224 1.00 85.50 88 TRP A N 1
ATOM 675 C CA . TRP A 1 88 ? 11.753 -5.961 -16.952 1.00 85.50 88 TRP A CA 1
ATOM 676 C C . TRP A 1 88 ? 10.863 -4.727 -16.800 1.00 85.50 88 TRP A C 1
ATOM 678 O O . TRP A 1 88 ? 10.310 -4.511 -15.725 1.00 85.50 88 TRP A O 1
ATOM 688 N N . VAL A 1 89 ? 10.669 -3.951 -17.868 1.00 87.12 89 VAL A N 1
ATOM 689 C CA . VAL A 1 89 ? 9.750 -2.804 -17.867 1.00 87.12 89 VAL A CA 1
ATOM 690 C C . VAL A 1 89 ? 8.317 -3.260 -17.604 1.00 87.12 89 VAL A C 1
ATOM 692 O O . VAL A 1 89 ? 7.647 -2.684 -16.753 1.00 87.12 89 VAL A O 1
ATOM 695 N N . LEU A 1 90 ? 7.853 -4.319 -18.273 1.00 90.62 90 LEU A N 1
ATOM 696 C CA . LEU A 1 90 ? 6.515 -4.870 -18.049 1.00 90.62 90 LEU A CA 1
ATOM 697 C C . LEU A 1 90 ? 6.351 -5.408 -16.625 1.00 90.62 90 LEU A C 1
ATOM 699 O O . LEU A 1 90 ? 5.312 -5.184 -16.004 1.00 90.62 90 LEU A O 1
ATOM 703 N N . ALA A 1 91 ? 7.372 -6.074 -16.084 1.00 89.81 91 ALA A N 1
ATOM 704 C CA . ALA A 1 91 ? 7.361 -6.558 -14.707 1.00 89.81 91 ALA A CA 1
ATOM 705 C C . ALA A 1 91 ? 7.276 -5.401 -13.698 1.00 89.81 91 ALA A C 1
ATOM 707 O O . ALA A 1 91 ? 6.467 -5.452 -12.771 1.00 89.81 91 ALA A O 1
ATOM 708 N N . LEU A 1 92 ? 8.054 -4.333 -13.902 1.00 89.88 92 LEU A N 1
ATOM 709 C CA . LEU A 1 92 ? 8.002 -3.135 -13.062 1.00 89.88 92 LEU A CA 1
ATOM 710 C C . LEU A 1 92 ? 6.662 -2.414 -13.168 1.00 89.88 92 LEU A C 1
ATOM 712 O O . LEU A 1 92 ? 6.098 -2.043 -12.144 1.00 89.88 92 LEU A O 1
ATOM 716 N N . LEU A 1 93 ? 6.127 -2.268 -14.380 1.00 92.81 93 LEU A N 1
ATOM 717 C CA . LEU A 1 93 ? 4.820 -1.661 -14.609 1.00 92.81 93 LEU A CA 1
ATOM 718 C C . LEU A 1 93 ? 3.716 -2.452 -13.898 1.00 92.81 93 LEU A C 1
ATOM 720 O O . LEU A 1 93 ? 2.880 -1.875 -13.212 1.00 92.81 93 LEU A O 1
ATOM 724 N N . THR A 1 94 ? 3.745 -3.780 -14.016 1.00 94.62 94 THR A N 1
ATOM 725 C CA . THR A 1 94 ? 2.770 -4.663 -13.364 1.00 94.62 94 THR A CA 1
ATOM 726 C C . THR A 1 94 ? 2.853 -4.538 -11.846 1.00 94.62 94 THR A C 1
ATOM 728 O O . THR A 1 94 ? 1.828 -4.381 -11.187 1.00 94.62 94 THR A O 1
ATOM 731 N N . CYS A 1 95 ? 4.068 -4.548 -11.290 1.00 93.75 95 CYS A N 1
ATOM 732 C CA . CYS A 1 95 ? 4.288 -4.351 -9.859 1.00 93.75 95 CYS A CA 1
ATOM 733 C C . CYS A 1 95 ? 3.772 -2.981 -9.396 1.00 93.75 95 CYS A C 1
ATOM 735 O O . CYS A 1 95 ? 3.057 -2.894 -8.403 1.00 93.75 95 CYS A O 1
ATOM 737 N N . PHE A 1 96 ? 4.066 -1.920 -10.149 1.00 93.81 96 PHE A N 1
ATOM 738 C CA . PHE A 1 96 ? 3.619 -0.568 -9.833 1.00 93.81 96 PHE A CA 1
ATOM 739 C C . PHE A 1 96 ? 2.090 -0.452 -9.819 1.00 93.81 96 PHE A C 1
ATOM 741 O O . PHE A 1 96 ? 1.524 0.093 -8.872 1.00 93.81 96 PHE A O 1
ATOM 748 N N . VAL A 1 97 ? 1.410 -1.008 -10.826 1.00 96.94 97 VAL A N 1
ATOM 749 C CA . VAL A 1 97 ? -0.061 -1.035 -10.883 1.00 96.94 97 VAL A CA 1
ATOM 750 C C . VAL A 1 97 ? -0.636 -1.832 -9.715 1.00 96.94 97 VAL A C 1
ATOM 752 O O . VAL A 1 97 ? -1.547 -1.352 -9.046 1.00 96.94 97 VAL A O 1
ATOM 755 N N . TYR A 1 98 ? -0.083 -3.013 -9.429 1.00 96.94 98 TYR A N 1
ATOM 756 C CA . TYR A 1 98 ? -0.535 -3.855 -8.323 1.00 96.94 98 TYR A CA 1
ATOM 757 C C . TYR A 1 98 ? -0.412 -3.135 -6.975 1.00 96.94 98 TYR A C 1
ATOM 759 O O . TYR A 1 98 ? -1.389 -3.021 -6.240 1.00 96.94 98 TYR A O 1
ATOM 767 N N . VAL A 1 99 ? 0.763 -2.570 -6.684 1.00 96.38 99 VAL A N 1
ATOM 768 C CA . VAL A 1 99 ? 0.996 -1.796 -5.458 1.00 96.38 99 VAL A CA 1
ATOM 769 C C . VAL A 1 99 ? 0.068 -0.586 -5.384 1.00 96.38 99 VAL A C 1
ATOM 771 O O . VAL A 1 99 ? -0.472 -0.310 -4.321 1.00 96.38 99 VAL A O 1
ATOM 774 N N . SER A 1 100 ? -0.175 0.113 -6.494 1.00 97.25 100 SER A N 1
ATOM 775 C CA . SER A 1 100 ? -1.097 1.258 -6.510 1.00 97.25 100 SER A CA 1
ATOM 776 C C . SER A 1 100 ? -2.524 0.854 -6.129 1.00 97.25 100 SER A C 1
ATOM 778 O O . SER A 1 100 ? -3.177 1.564 -5.366 1.00 97.25 100 SER A O 1
ATOM 780 N N . ILE A 1 101 ? -2.998 -0.297 -6.620 1.00 97.75 101 ILE A N 1
ATOM 781 C CA . ILE A 1 101 ? -4.318 -0.840 -6.272 1.00 97.75 101 ILE A CA 1
ATOM 782 C C . ILE A 1 101 ? -4.371 -1.213 -4.786 1.00 97.75 101 ILE A C 1
ATOM 784 O O . ILE A 1 101 ? -5.309 -0.827 -4.095 1.00 97.75 101 ILE A O 1
ATOM 788 N N . GLU A 1 102 ? -3.363 -1.922 -4.277 1.00 97.38 102 GLU A N 1
ATOM 789 C CA . GLU A 1 102 ? -3.300 -2.309 -2.861 1.00 97.38 102 GLU A CA 1
ATOM 790 C C . GLU A 1 102 ? -3.250 -1.094 -1.932 1.00 97.38 102 GLU A C 1
ATOM 792 O O . GLU A 1 102 ? -3.943 -1.045 -0.918 1.00 97.38 102 GLU A O 1
ATOM 797 N N . VAL A 1 103 ? -2.479 -0.072 -2.300 1.00 97.69 103 VAL A N 1
ATOM 798 C CA . VAL A 1 103 ? -2.421 1.192 -1.565 1.00 97.69 103 VAL A CA 1
ATOM 799 C C . VAL A 1 103 ? -3.792 1.863 -1.550 1.00 97.69 103 VAL A C 1
ATOM 801 O O . VAL A 1 103 ? -4.246 2.274 -0.484 1.00 97.69 103 VAL A O 1
ATOM 804 N N . TYR A 1 104 ? -4.481 1.927 -2.693 1.00 97.44 104 TYR A N 1
ATOM 805 C CA . TYR A 1 104 ? -5.837 2.473 -2.764 1.00 97.44 104 TYR A CA 1
ATOM 806 C C . TYR A 1 104 ? -6.810 1.712 -1.853 1.00 97.44 104 TYR A C 1
ATOM 808 O O . TYR A 1 104 ? -7.503 2.334 -1.051 1.00 97.44 104 TYR A O 1
ATOM 816 N N . ASN A 1 105 ? -6.810 0.378 -1.913 1.00 96.25 105 ASN A N 1
ATOM 817 C CA . ASN A 1 105 ? -7.659 -0.464 -1.068 1.00 96.25 105 ASN A CA 1
ATOM 818 C C . ASN A 1 105 ? -7.349 -0.281 0.425 1.00 96.25 105 ASN A C 1
ATOM 820 O O . ASN A 1 105 ? -8.258 -0.242 1.249 1.00 96.25 105 ASN A O 1
ATOM 824 N N . SER A 1 106 ? -6.068 -0.154 0.777 1.00 96.00 106 SER A N 1
ATOM 825 C CA . SER A 1 106 ? -5.624 0.079 2.152 1.00 96.00 106 SER A CA 1
ATOM 826 C C . SER A 1 106 ? -6.100 1.433 2.681 1.00 96.00 106 SER A C 1
ATOM 828 O O . SER A 1 106 ? -6.611 1.519 3.798 1.00 96.00 106 SER A O 1
ATOM 830 N N . PHE A 1 107 ? -6.008 2.487 1.862 1.00 96.75 107 PHE A N 1
ATOM 831 C CA . PHE A 1 107 ? -6.558 3.796 2.210 1.00 96.75 107 PHE A CA 1
ATOM 832 C C . PHE A 1 107 ? -8.077 3.751 2.364 1.00 96.75 107 PHE A C 1
ATOM 834 O O . PHE A 1 107 ? -8.592 4.267 3.352 1.00 96.75 107 PHE A O 1
ATOM 841 N N . ASP A 1 108 ? -8.789 3.116 1.434 1.00 96.12 108 ASP A N 1
ATOM 842 C CA . ASP A 1 108 ? -10.241 2.961 1.529 1.00 96.12 108 ASP A CA 1
ATOM 843 C C . ASP A 1 108 ? -10.638 2.245 2.829 1.00 96.12 108 ASP A C 1
ATOM 845 O O . ASP A 1 108 ? -11.429 2.770 3.610 1.00 96.12 108 ASP A O 1
ATOM 849 N N . PHE A 1 109 ? -9.994 1.117 3.138 1.00 94.06 109 PHE A N 1
ATOM 850 C CA . PHE A 1 109 ? -10.208 0.382 4.384 1.00 94.06 109 PHE A CA 1
ATOM 851 C C . PHE A 1 109 ? -9.908 1.226 5.633 1.00 94.06 109 PHE A C 1
ATOM 853 O O . PHE A 1 109 ? -10.655 1.178 6.611 1.00 94.06 109 PHE A O 1
ATOM 860 N N . TYR A 1 110 ? -8.845 2.032 5.606 1.00 93.62 110 TYR A N 1
ATOM 861 C CA . TYR A 1 110 ? -8.508 2.941 6.700 1.00 93.62 110 TYR A CA 1
ATOM 862 C C . TYR A 1 110 ? -9.608 3.988 6.939 1.00 93.62 110 TYR A C 1
ATOM 864 O O . TYR A 1 110 ? -10.012 4.215 8.082 1.00 93.62 110 TYR A O 1
ATOM 872 N N . TYR A 1 111 ? -10.148 4.585 5.873 1.00 94.94 111 TYR A N 1
ATOM 873 C CA . TYR A 1 111 ? -11.222 5.581 5.964 1.00 94.94 111 TYR A CA 1
ATOM 874 C C . TYR A 1 111 ? -12.598 4.993 6.295 1.00 94.94 111 TYR A C 1
ATOM 876 O O . TYR A 1 111 ? -13.516 5.745 6.617 1.00 94.94 111 TYR A O 1
ATOM 884 N N . GLN A 1 112 ? -12.755 3.669 6.285 1.00 93.62 112 GLN A N 1
ATOM 885 C CA . GLN A 1 112 ? -13.957 3.017 6.809 1.00 93.62 112 GLN A CA 1
ATOM 886 C C . GLN A 1 112 ? -14.009 3.019 8.350 1.00 93.62 112 GLN A C 1
ATOM 888 O O . GLN A 1 112 ? -15.042 2.659 8.913 1.00 93.62 112 GLN A O 1
ATOM 893 N N . TYR A 1 113 ? -12.934 3.434 9.043 1.00 91.38 113 TYR A N 1
ATOM 894 C CA . TYR A 1 113 ? -12.852 3.534 10.512 1.00 91.38 113 TYR A CA 1
ATOM 895 C C . TYR A 1 113 ? -13.361 2.278 11.242 1.00 91.38 113 TYR A C 1
ATOM 897 O O . TYR A 1 113 ? -14.005 2.352 12.293 1.00 91.38 113 TYR A O 1
ATOM 905 N N . LEU A 1 114 ? -13.084 1.105 10.670 1.00 88.69 114 LEU A N 1
ATOM 906 C CA . LEU A 1 114 ? -13.530 -0.174 11.206 1.00 88.69 114 LEU A CA 1
ATOM 907 C C . LEU A 1 114 ? -12.861 -0.436 12.558 1.00 88.69 114 LEU A C 1
ATOM 909 O O . LEU A 1 114 ? -11.637 -0.469 12.676 1.00 88.69 114 LEU A O 1
ATOM 913 N N . THR A 1 115 ? -13.676 -0.649 13.590 1.00 89.88 115 THR A N 1
ATOM 914 C CA . THR A 1 115 ? -13.199 -1.003 14.930 1.00 89.88 115 THR A CA 1
ATOM 915 C C . THR A 1 115 ? -13.319 -2.507 15.137 1.00 89.88 115 THR A C 1
ATOM 917 O O . THR A 1 115 ? -14.364 -3.106 14.893 1.00 89.88 115 THR A O 1
ATOM 920 N N . THR A 1 116 ? -12.235 -3.138 15.592 1.00 89.50 116 THR A N 1
ATOM 921 C CA . THR A 1 116 ? -12.245 -4.556 15.977 1.00 89.50 116 THR A CA 1
ATOM 922 C C . THR A 1 116 ? -12.340 -4.645 17.493 1.00 89.50 116 THR A C 1
ATOM 924 O O . THR A 1 116 ? -11.510 -4.078 18.199 1.00 89.50 116 THR A O 1
ATOM 927 N N . THR A 1 117 ? -13.360 -5.334 18.008 1.00 92.12 117 THR A N 1
ATOM 928 C CA . THR A 1 117 ? -13.474 -5.621 19.445 1.00 92.12 117 THR A CA 1
ATOM 929 C C . THR A 1 117 ? -12.869 -6.986 19.740 1.00 92.12 117 THR A C 1
ATOM 931 O O . THR A 1 117 ? -13.354 -8.003 19.248 1.00 92.12 117 THR A O 1
ATOM 934 N N . GLU A 1 118 ? -11.827 -7.016 20.565 1.00 90.88 118 GLU A N 1
ATOM 935 C CA . GLU A 1 118 ? -11.222 -8.252 21.055 1.00 90.88 118 GLU A CA 1
ATOM 936 C C . GLU A 1 118 ? -11.832 -8.626 22.415 1.00 90.88 118 GLU A C 1
ATOM 938 O O . GLU A 1 118 ? -11.767 -7.856 23.375 1.00 90.88 118 GLU A O 1
ATOM 943 N N . ILE A 1 119 ? -12.449 -9.809 22.508 1.00 92.50 119 ILE A N 1
ATOM 944 C CA . ILE A 1 119 ? -13.048 -10.309 23.753 1.00 92.50 119 ILE A CA 1
ATOM 945 C C . ILE A 1 119 ? -12.074 -11.284 24.408 1.00 92.50 119 ILE A C 1
ATOM 947 O O . ILE A 1 119 ? -11.917 -12.417 23.956 1.00 92.50 119 ILE A O 1
ATOM 951 N N . ASN A 1 120 ? -11.482 -10.862 25.523 1.00 91.69 120 ASN A N 1
ATOM 952 C CA . ASN A 1 120 ? -10.560 -11.677 26.304 1.00 91.69 120 ASN A CA 1
ATOM 953 C C . ASN A 1 120 ? -11.171 -12.105 27.640 1.00 91.69 120 ASN A C 1
ATOM 955 O O . ASN A 1 120 ? -11.743 -11.298 28.373 1.00 91.69 120 ASN A O 1
ATOM 959 N N . LYS A 1 121 ? -11.012 -13.388 27.984 1.00 91.06 121 LYS A N 1
ATOM 960 C CA . LYS A 1 121 ? -11.378 -13.923 29.302 1.00 91.06 121 LYS A CA 1
ATOM 961 C C . LYS A 1 121 ? -10.156 -13.889 30.206 1.00 91.06 121 LYS A C 1
ATOM 963 O O . LYS A 1 121 ? -9.236 -14.684 30.041 1.00 91.06 121 LYS A O 1
ATOM 968 N N . ILE A 1 122 ? -10.167 -12.975 31.166 1.00 93.25 122 ILE A N 1
ATOM 969 C CA . ILE A 1 122 ? -9.134 -12.889 32.195 1.00 93.25 122 ILE A CA 1
ATOM 970 C C . ILE A 1 122 ? -9.644 -13.521 33.490 1.00 93.25 122 ILE A C 1
ATOM 972 O O . ILE A 1 122 ? -10.696 -13.145 34.005 1.00 93.25 122 ILE A O 1
ATOM 976 N N . ASN A 1 123 ? -8.889 -14.480 34.024 1.00 90.75 123 ASN A N 1
ATOM 977 C CA . ASN A 1 123 ? -9.160 -15.048 35.341 1.00 90.75 123 ASN A CA 1
ATOM 978 C C . ASN A 1 123 ? -8.557 -14.116 36.389 1.00 90.75 123 ASN A C 1
ATOM 980 O O . ASN A 1 123 ? -7.336 -14.016 36.503 1.00 90.75 123 ASN A O 1
ATOM 984 N N . LYS A 1 124 ? -9.409 -13.407 37.130 1.00 92.44 124 LYS A N 1
ATOM 985 C CA . LYS A 1 124 ? -8.971 -12.592 38.265 1.00 92.44 124 LYS A CA 1
ATOM 986 C C . LYS A 1 124 ? -9.115 -13.397 39.560 1.00 92.44 124 LYS A C 1
ATOM 988 O O . LYS A 1 124 ? -10.124 -14.085 39.708 1.00 92.44 124 LYS A O 1
ATOM 993 N N . PRO A 1 125 ? -8.146 -13.313 40.491 1.00 91.75 125 PRO A N 1
ATOM 994 C CA . PRO A 1 125 ? -8.227 -14.005 41.779 1.00 91.75 125 PRO A CA 1
ATOM 995 C C . PRO A 1 125 ? -9.369 -13.471 42.655 1.00 91.75 125 PRO A C 1
ATOM 997 O O . PRO A 1 125 ? -9.906 -14.204 43.476 1.00 91.75 125 PRO A O 1
ATOM 1000 N N . GLU A 1 126 ? -9.766 -12.216 42.444 1.00 93.31 126 GLU A N 1
ATOM 1001 C CA . GLU A 1 126 ? -10.891 -11.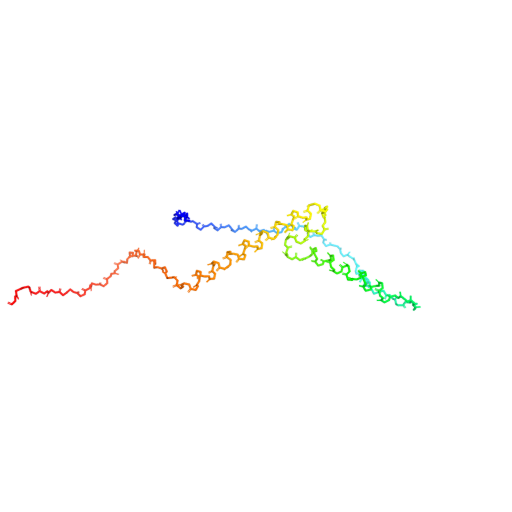574 43.114 1.00 93.31 126 GLU A CA 1
ATOM 1002 C C . GLU A 1 126 ? -11.644 -10.685 42.115 1.00 93.31 126 GLU A C 1
ATOM 1004 O O . GLU A 1 126 ? -11.037 -10.021 41.265 1.00 93.31 126 GLU A O 1
ATOM 1009 N N . ILE A 1 127 ? -12.976 -10.691 42.199 1.00 93.69 127 ILE A N 1
ATOM 1010 C CA . ILE A 1 127 ? -13.874 -9.841 41.412 1.00 93.69 127 ILE A CA 1
ATOM 1011 C C . ILE A 1 127 ? -14.933 -9.231 42.339 1.00 93.69 127 ILE A C 1
ATOM 1013 O O . ILE A 1 127 ? -15.430 -9.930 43.223 1.00 93.69 127 ILE A O 1
ATOM 1017 N N . PRO A 1 128 ? -15.296 -7.947 42.161 1.00 93.81 128 PRO A N 1
ATOM 1018 C CA . PRO A 1 128 ? -16.309 -7.314 42.992 1.00 93.81 128 PRO A CA 1
ATOM 1019 C C . PRO A 1 128 ? -17.664 -7.985 42.767 1.00 93.81 128 PRO A C 1
ATOM 1021 O O . PRO A 1 128 ? -18.089 -8.191 41.627 1.00 93.81 128 PRO A O 1
ATOM 1024 N N . PHE A 1 129 ? -18.350 -8.313 43.859 1.00 95.25 129 PHE A N 1
ATOM 1025 C CA . PHE A 1 129 ? -19.705 -8.841 43.781 1.00 95.25 129 PHE A CA 1
ATOM 1026 C C . PHE A 1 129 ? -20.658 -7.740 43.271 1.00 95.25 129 PHE A C 1
ATOM 1028 O O . PHE A 1 129 ? -20.625 -6.625 43.799 1.00 95.25 129 PHE A O 1
ATOM 1035 N N . PRO A 1 130 ? -21.478 -7.999 42.236 1.00 95.94 130 PRO A N 1
ATOM 1036 C CA . PRO A 1 130 ? -22.358 -6.986 41.667 1.00 95.94 130 PRO A CA 1
ATOM 1037 C C . PRO A 1 130 ? -23.526 -6.668 42.605 1.00 95.94 130 PRO A C 1
ATOM 1039 O O . PRO A 1 130 ? -23.919 -7.475 43.447 1.00 95.94 130 PRO A O 1
ATOM 1042 N N . ALA A 1 131 ? -24.138 -5.500 42.418 1.00 95.81 131 ALA A N 1
ATOM 1043 C CA . ALA A 1 131 ? -25.405 -5.198 43.068 1.00 95.81 131 ALA A CA 1
ATOM 1044 C C . ALA A 1 131 ? -26.485 -6.168 42.563 1.00 95.81 131 ALA A C 1
ATOM 1046 O O . ALA A 1 131 ? -26.717 -6.284 41.359 1.00 95.81 131 ALA A O 1
ATOM 1047 N N . VAL A 1 132 ? -27.147 -6.859 43.488 1.00 95.81 132 VAL A N 1
ATOM 1048 C CA . VAL A 1 132 ? -28.273 -7.739 43.173 1.00 95.81 132 VAL A CA 1
ATOM 1049 C C . VAL A 1 132 ? -29.557 -6.978 43.460 1.00 95.81 132 VAL A C 1
ATOM 1051 O O . VAL A 1 132 ? -29.850 -6.644 44.607 1.00 95.81 132 VAL A O 1
ATOM 1054 N N . THR A 1 133 ? -30.329 -6.699 42.414 1.00 95.00 133 THR A N 1
ATOM 1055 C CA . THR A 1 133 ? -31.669 -6.124 42.549 1.00 95.00 133 THR A CA 1
ATOM 1056 C C . THR A 1 133 ? -32.697 -7.240 42.431 1.00 95.00 133 THR A C 1
ATOM 1058 O O . THR A 1 133 ? -32.770 -7.915 41.407 1.00 95.00 133 THR A O 1
ATOM 1061 N N . ILE A 1 134 ? -33.492 -7.435 43.483 1.00 94.75 134 ILE A N 1
ATOM 1062 C CA . ILE A 1 134 ? -34.596 -8.398 43.505 1.00 94.75 134 ILE A CA 1
ATOM 1063 C C . ILE A 1 134 ? -35.901 -7.613 43.442 1.00 94.75 134 ILE A C 1
ATOM 1065 O O . ILE A 1 134 ? -36.151 -6.750 44.283 1.00 94.75 134 ILE A O 1
ATOM 1069 N N . CYS A 1 135 ? -36.734 -7.931 42.455 1.00 93.25 135 CYS A N 1
ATOM 1070 C CA . CYS A 1 135 ? -38.061 -7.346 42.312 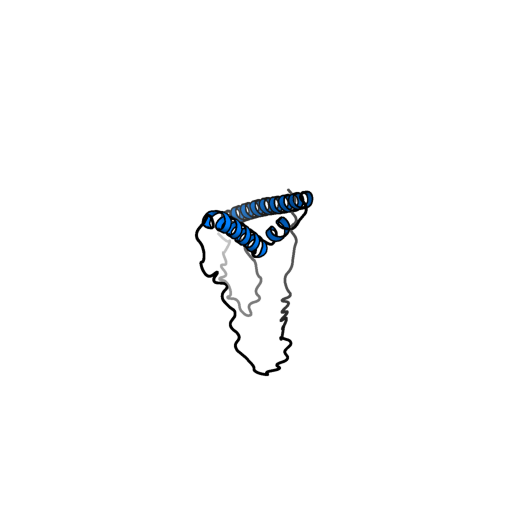1.00 93.25 135 CYS A CA 1
ATOM 1071 C C . CYS A 1 135 ? -39.127 -8.348 42.756 1.00 93.25 135 CYS A C 1
ATOM 1073 O O . CYS A 1 135 ? -39.077 -9.523 42.388 1.00 93.25 135 CYS A O 1
ATOM 1075 N N . ASN A 1 136 ? -40.113 -7.869 43.515 1.00 93.94 136 ASN A N 1
ATOM 1076 C CA . ASN A 1 136 ? -41.323 -8.631 43.794 1.00 93.94 136 ASN A CA 1
ATOM 1077 C C . ASN A 1 136 ? -42.277 -8.515 42.596 1.00 93.94 136 ASN A C 1
ATOM 1079 O O . ASN A 1 136 ? -42.625 -7.408 42.192 1.00 93.94 136 ASN A O 1
ATOM 1083 N N . PHE A 1 137 ? -42.690 -9.653 42.037 1.00 91.69 137 PHE A N 1
ATOM 1084 C CA . PHE A 1 137 ? -43.666 -9.709 40.943 1.00 91.69 137 PHE A CA 1
ATOM 1085 C C . PHE A 1 137 ? -45.118 -9.695 41.428 1.00 91.69 137 PHE A C 1
ATOM 1087 O O . PHE A 1 137 ? -46.033 -9.642 40.607 1.00 91.69 137 PHE A O 1
ATOM 1094 N N . ASN A 1 138 ? -45.344 -9.726 42.743 1.00 86.88 138 ASN A N 1
ATOM 1095 C CA . ASN A 1 138 ? -46.654 -9.429 43.289 1.00 86.88 138 ASN A CA 1
ATOM 1096 C C . ASN A 1 138 ? -46.922 -7.926 43.150 1.00 86.88 138 ASN A C 1
ATOM 1098 O O . ASN A 1 138 ? -46.198 -7.112 43.728 1.00 86.88 138 ASN A O 1
ATOM 1102 N N . ARG A 1 139 ? -47.930 -7.598 42.341 1.00 71.69 139 ARG A N 1
ATOM 1103 C CA . ARG A 1 139 ? -48.379 -6.228 42.090 1.00 71.69 139 ARG A CA 1
ATOM 1104 C C . ARG A 1 139 ? -49.100 -5.633 43.292 1.00 71.69 139 ARG A C 1
ATOM 1106 O O . ARG A 1 139 ? -49.730 -6.411 44.044 1.00 71.69 139 ARG A O 1
#

pLDDT: mean 71.07, std 22.09, range [29.34, 97.75]

Secondary structure (DSSP, 8-state):
----------------------------------------------SS-TTHHHHHHHHHHHHHHHHH-S-TTHHHHHTS-HHHHHHHHHHHHHHHHHHHHHHHHHHHHHHTTPPPPP------S--PPPP--------

Sequence (139 aa):
MINLVAQQSPGLARNTESSCAPPFPESESEHSVNSREAIHPSPNMAGNVDEESNAEKIELYEAYWIQNTTAHGCSRLANTAKFQRFVWVLALLTCFVYVSIEVYNSFDFYYQYLTTTEINKINKPEIPFPAVTICNFNR